Protein AF-A0A521VP36-F1 (afdb_monomer_lite)

Sequence (62 aa):
GVYAGGDIVTGAATVIEAMGAGRRAARNMKAYLGIRDADAAEAGPMIFGIDAREHNFVRVRA

pLDDT: mean 72.62, std 8.45, range [56.81, 86.81]

Foldseek 3Di:
DDFDAACVPVPPDDRVRRVVRVVVRVVVVCVVVVPDDLVPPPQADDDVNHRPVPPPDPPDDD

Structure (mmCIF, N/CA/C/O backbone):
data_AF-A0A521VP36-F1
#
_entry.id   AF-A0A521VP36-F1
#
loop_
_atom_site.group_PDB
_atom_site.id
_atom_site.type_symbol
_atom_site.label_atom_id
_atom_site.label_alt_id
_atom_site.label_comp_id
_atom_site.label_asym_id
_atom_site.label_entity_id
_atom_site.label_seq_id
_atom_site.pdbx_PDB_ins_code
_atom_site.Cartn_x
_atom_site.Cartn_y
_atom_site.Cartn_z
_atom_site.occupancy
_atom_site.B_iso_or_equiv
_atom_site.auth_seq_id
_atom_site.auth_comp_id
_atom_site.auth_asym_id
_atom_site.auth_atom_id
_atom_site.pdbx_PDB_model_num
ATOM 1 N N . GLY A 1 1 ? -4.305 -7.283 -10.836 1.00 64.94 1 GLY A N 1
ATOM 2 C CA . GLY A 1 1 ? -5.041 -7.539 -9.581 1.00 64.94 1 GLY A CA 1
ATOM 3 C C . GLY A 1 1 ? -5.417 -6.224 -8.924 1.00 64.94 1 GLY A C 1
ATOM 4 O O . GLY A 1 1 ? -4.768 -5.225 -9.207 1.00 64.94 1 GLY A O 1
ATOM 5 N N . VAL A 1 2 ? -6.460 -6.208 -8.091 1.00 70.31 2 VAL A N 1
ATOM 6 C CA . VAL A 1 2 ? -6.817 -5.044 -7.258 1.00 70.31 2 VAL A CA 1
ATOM 7 C C . VAL A 1 2 ? -6.044 -5.151 -5.943 1.00 70.31 2 VAL A C 1
ATOM 9 O O . VAL A 1 2 ? -6.051 -6.210 -5.320 1.00 70.31 2 VAL A O 1
ATOM 12 N N . TYR A 1 3 ? -5.365 -4.080 -5.533 1.00 74.88 3 TYR A N 1
ATOM 13 C CA . TYR A 1 3 ? -4.563 -4.038 -4.309 1.00 74.88 3 TYR A CA 1
ATOM 14 C C . TYR A 1 3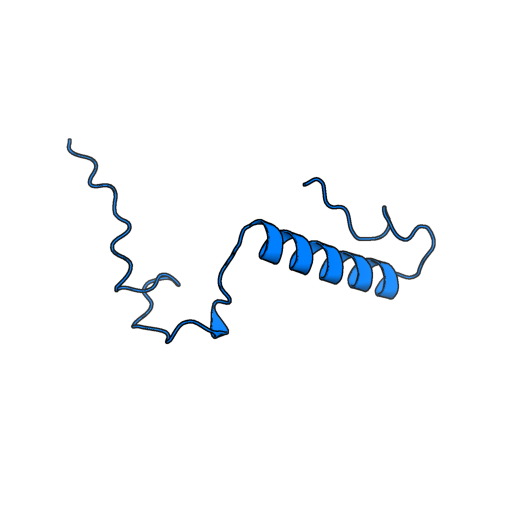 ? -4.965 -2.815 -3.482 1.00 74.88 3 TYR A C 1
ATOM 16 O O . TYR A 1 3 ? -5.087 -1.721 -4.026 1.00 74.88 3 TYR A O 1
ATOM 24 N N . ALA A 1 4 ? -5.129 -2.997 -2.174 1.00 70.88 4 ALA A N 1
ATOM 25 C CA . ALA A 1 4 ? -5.408 -1.927 -1.221 1.00 70.88 4 ALA A CA 1
ATOM 26 C C . ALA A 1 4 ? -4.398 -1.988 -0.063 1.00 70.88 4 ALA A C 1
ATOM 28 O O . ALA A 1 4 ? -3.886 -3.062 0.262 1.00 70.88 4 ALA A O 1
ATOM 29 N N . GLY A 1 5 ? -4.116 -0.846 0.567 1.00 75.12 5 GLY A N 1
ATOM 30 C CA . GLY A 1 5 ? -3.258 -0.732 1.751 1.00 75.12 5 GLY A CA 1
ATOM 31 C C . GLY A 1 5 ? -3.604 0.517 2.566 1.00 75.12 5 GLY A C 1
ATOM 32 O O . GLY A 1 5 ? -4.324 1.385 2.079 1.00 75.12 5 GLY A O 1
ATOM 33 N N . GLY A 1 6 ? -3.090 0.612 3.793 1.00 69.25 6 GLY A N 1
ATOM 34 C CA . GLY A 1 6 ? -3.411 1.708 4.715 1.00 69.25 6 GLY A CA 1
ATOM 35 C C . GLY A 1 6 ? -4.656 1.441 5.567 1.00 69.25 6 GLY A C 1
ATOM 36 O O . GLY A 1 6 ? -5.131 0.305 5.628 1.00 69.25 6 GLY A O 1
ATOM 37 N N . ASP A 1 7 ? -5.194 2.491 6.191 1.00 71.56 7 ASP A N 1
ATOM 38 C CA . ASP A 1 7 ? -6.318 2.427 7.144 1.00 71.56 7 ASP A CA 1
ATOM 39 C C . ASP A 1 7 ? -7.550 1.708 6.578 1.00 71.56 7 ASP A C 1
ATOM 41 O O . ASP A 1 7 ? -8.263 1.012 7.296 1.00 71.56 7 ASP A O 1
ATOM 45 N N . ILE A 1 8 ? -7.759 1.794 5.261 1.00 72.19 8 ILE A N 1
ATOM 46 C CA . ILE A 1 8 ? -8.876 1.139 4.571 1.00 72.19 8 ILE A CA 1
ATOM 47 C C . ILE A 1 8 ? -8.814 -0.397 4.621 1.00 72.19 8 ILE A C 1
ATOM 49 O O . ILE A 1 8 ? -9.821 -1.061 4.393 1.00 72.19 8 ILE A O 1
ATOM 53 N N . VAL A 1 9 ? -7.641 -0.965 4.919 1.00 71.62 9 VAL A N 1
ATOM 54 C CA . VAL A 1 9 ? -7.411 -2.418 5.013 1.00 71.62 9 VAL A CA 1
ATOM 55 C C . VAL A 1 9 ? -7.114 -2.858 6.444 1.00 71.62 9 VAL A C 1
ATOM 57 O O . VAL A 1 9 ? -7.337 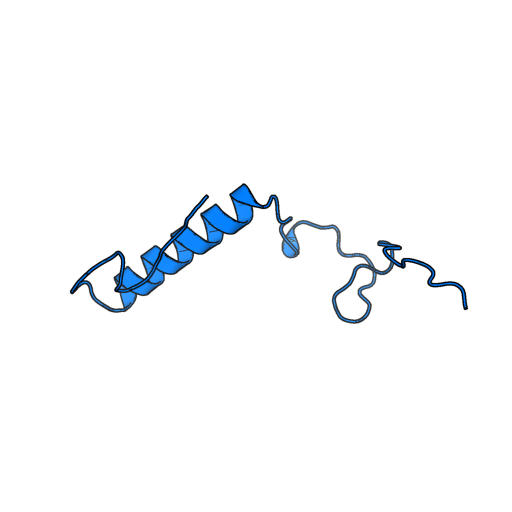-4.017 6.779 1.00 71.62 9 VAL A O 1
ATOM 60 N N . THR A 1 10 ? -6.604 -1.958 7.290 1.00 72.75 10 THR A N 1
ATOM 61 C CA . THR A 1 10 ? -6.225 -2.271 8.676 1.00 72.75 10 THR A CA 1
ATOM 62 C C . THR A 1 10 ? -7.257 -1.827 9.723 1.00 72.75 10 THR A C 1
ATOM 64 O O . THR A 1 10 ? -7.210 -2.318 10.846 1.00 72.75 10 THR A O 1
ATOM 67 N N . GLY A 1 11 ? -8.225 -0.966 9.389 1.00 72.00 11 GLY A N 1
ATOM 68 C CA . GLY A 1 11 ? -9.254 -0.489 10.325 1.00 72.00 11 GLY A CA 1
ATOM 69 C C . GLY A 1 11 ? -8.707 0.510 11.354 1.00 72.00 11 GLY A C 1
ATOM 70 O O . GLY A 1 11 ? -7.850 1.318 11.021 1.00 72.00 11 GLY A O 1
ATOM 71 N N . ALA A 1 12 ? -9.161 0.434 12.616 1.00 65.62 12 ALA A N 1
ATOM 72 C CA . ALA A 1 12 ? -8.687 1.275 13.737 1.00 65.62 12 ALA A CA 1
ATOM 73 C C . ALA A 1 12 ? -7.239 0.978 14.194 1.00 65.62 12 ALA A C 1
ATOM 75 O O . ALA A 1 12 ? -6.793 1.449 15.241 1.00 65.62 12 ALA A O 1
ATOM 76 N N . ALA A 1 13 ? -6.526 0.157 13.427 1.00 64.56 13 ALA A N 1
ATOM 77 C CA . ALA A 1 13 ? -5.116 -0.119 13.595 1.00 64.56 13 ALA A CA 1
ATOM 78 C C . ALA A 1 13 ? -4.302 1.177 13.524 1.00 64.56 13 ALA A C 1
ATOM 80 O O . ALA A 1 13 ? -4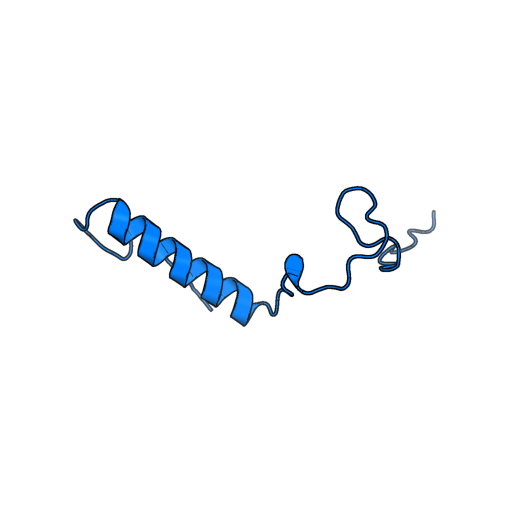.617 2.108 12.783 1.00 64.56 13 ALA A O 1
ATOM 81 N N . THR A 1 14 ? -3.241 1.237 14.316 1.00 75.25 14 THR A N 1
ATOM 82 C CA . THR A 1 14 ? -2.399 2.433 14.405 1.00 75.25 14 THR A CA 1
ATOM 83 C C . THR A 1 14 ? -1.762 2.766 13.051 1.00 75.25 14 THR A C 1
ATOM 85 O O . THR A 1 14 ? -1.532 1.886 12.219 1.00 75.25 14 THR A O 1
ATOM 88 N N . VAL A 1 15 ? -1.382 4.033 12.843 1.00 71.19 15 VAL A N 1
ATOM 89 C CA . VAL A 1 15 ? -0.753 4.514 11.592 1.00 71.19 15 VAL A CA 1
ATOM 90 C C . VAL A 1 15 ? 0.443 3.645 11.157 1.00 71.19 15 VAL A C 1
ATOM 92 O O . VAL A 1 15 ? 0.695 3.459 9.966 1.00 71.19 15 VAL A O 1
ATOM 95 N N . ILE A 1 16 ? 1.170 3.052 12.108 1.00 75.06 16 ILE A N 1
ATOM 96 C CA . ILE A 1 16 ? 2.313 2.166 11.841 1.00 75.06 16 ILE A CA 1
ATOM 97 C C . ILE A 1 16 ? 1.878 0.888 11.107 1.00 75.06 16 ILE A C 1
ATOM 99 O O . ILE A 1 16 ? 2.560 0.433 10.182 1.00 75.06 16 ILE A O 1
ATOM 103 N N . GLU A 1 17 ? 0.739 0.317 11.486 1.00 77.44 17 GLU A N 1
ATOM 104 C CA . GLU A 1 17 ? 0.186 -0.896 10.882 1.00 77.44 17 GLU A CA 1
ATOM 105 C C . GLU A 1 17 ? -0.351 -0.614 9.479 1.00 77.44 17 GLU A C 1
ATOM 107 O O . GLU A 1 17 ? -0.061 -1.369 8.545 1.00 77.44 17 GLU A O 1
ATOM 112 N N . ALA A 1 18 ? -1.019 0.526 9.300 1.00 79.81 18 ALA A N 1
ATOM 113 C CA . ALA A 1 18 ? -1.471 1.022 8.005 1.00 79.81 18 ALA A CA 1
ATOM 114 C C . ALA A 1 18 ? -0.300 1.242 7.032 1.00 79.81 18 ALA A C 1
ATOM 116 O O . ALA A 1 18 ? -0.323 0.765 5.891 1.00 79.81 18 ALA A O 1
ATOM 117 N N . MET A 1 19 ? 0.786 1.872 7.497 1.00 81.31 19 MET A N 1
ATOM 118 C CA . MET A 1 19 ? 2.023 1.999 6.720 1.00 81.31 19 MET A CA 1
ATOM 119 C C . MET A 1 19 ? 2.633 0.628 6.385 1.00 81.31 19 MET A C 1
ATOM 121 O O . MET A 1 19 ? 3.132 0.413 5.277 1.00 81.31 19 MET A O 1
ATOM 125 N N . GLY A 1 20 ? 2.585 -0.327 7.320 1.00 83.88 20 GLY A N 1
ATOM 126 C CA . GLY A 1 20 ? 3.023 -1.706 7.101 1.00 83.88 20 GLY A CA 1
ATOM 127 C C . GLY A 1 20 ? 2.224 -2.422 6.008 1.00 83.88 20 GLY A C 1
ATOM 128 O O . GLY A 1 20 ? 2.818 -3.065 5.136 1.00 83.88 20 GLY A O 1
ATOM 129 N N . ALA A 1 21 ? 0.898 -2.276 6.014 1.00 84.81 21 ALA A N 1
ATOM 130 C CA . ALA A 1 21 ? 0.008 -2.799 4.982 1.00 84.81 21 ALA A CA 1
ATOM 131 C C . ALA A 1 21 ? 0.271 -2.140 3.618 1.00 84.81 21 ALA A C 1
ATOM 133 O O . ALA A 1 21 ? 0.395 -2.844 2.615 1.00 84.81 21 ALA A O 1
ATOM 134 N N . GLY A 1 22 ? 0.475 -0.819 3.587 1.00 84.56 22 GLY A N 1
ATOM 135 C CA . GLY A 1 22 ? 0.859 -0.082 2.378 1.00 84.56 22 GLY A CA 1
ATOM 136 C C . GLY A 1 22 ? 2.149 -0.612 1.739 1.00 84.56 22 GLY A C 1
ATOM 137 O O . GLY A 1 22 ? 2.180 -0.901 0.543 1.00 84.56 22 GLY A O 1
ATOM 138 N N . ARG A 1 23 ? 3.198 -0.861 2.539 1.00 86.81 23 ARG A N 1
ATOM 139 C CA . ARG A 1 23 ? 4.461 -1.443 2.038 1.00 86.81 23 ARG A CA 1
ATOM 140 C C . ARG A 1 23 ? 4.292 -2.853 1.467 1.00 86.81 23 ARG A C 1
ATOM 142 O O . ARG A 1 23 ? 4.993 -3.229 0.528 1.00 86.81 23 ARG A O 1
ATOM 149 N N . ARG A 1 24 ? 3.399 -3.671 2.033 1.00 86.62 24 ARG A N 1
ATOM 150 C CA . ARG A 1 24 ? 3.091 -5.008 1.487 1.00 86.62 24 ARG A CA 1
ATOM 151 C C . ARG A 1 24 ? 2.344 -4.898 0.158 1.00 86.62 24 ARG A C 1
ATOM 153 O O . ARG A 1 24 ? 2.731 -5.574 -0.791 1.00 86.62 24 ARG A O 1
ATOM 160 N N . ALA A 1 25 ? 1.353 -4.012 0.069 1.00 86.25 25 ALA A N 1
ATOM 161 C CA . ALA A 1 25 ? 0.618 -3.761 -1.168 1.00 86.25 25 ALA A CA 1
ATOM 162 C C . ALA A 1 25 ? 1.552 -3.296 -2.299 1.00 86.25 25 ALA A C 1
ATOM 164 O O . ALA A 1 25 ? 1.530 -3.880 -3.379 1.00 86.25 25 ALA A O 1
ATOM 165 N N . ALA A 1 26 ? 2.445 -2.339 -2.026 1.00 85.94 26 ALA A N 1
ATOM 166 C CA . ALA A 1 26 ? 3.412 -1.842 -3.007 1.00 85.94 26 ALA A CA 1
ATOM 167 C C . ALA A 1 26 ? 4.350 -2.944 -3.535 1.00 85.94 26 ALA A C 1
ATOM 169 O O . ALA A 1 26 ? 4.577 -3.042 -4.740 1.00 85.94 26 ALA A O 1
ATOM 170 N N . ARG A 1 27 ? 4.851 -3.828 -2.658 1.00 85.75 27 ARG A N 1
ATOM 171 C CA . ARG A 1 27 ? 5.685 -4.973 -3.074 1.00 85.75 27 ARG A CA 1
ATOM 172 C C . ARG A 1 27 ? 4.931 -5.953 -3.969 1.00 85.75 27 ARG A C 1
ATOM 174 O O . ARG A 1 27 ? 5.489 -6.419 -4.956 1.00 85.75 27 ARG A O 1
ATOM 181 N N . ASN A 1 28 ? 3.664 -6.223 -3.665 1.00 86.25 28 ASN A N 1
ATOM 182 C CA . ASN A 1 28 ? 2.834 -7.100 -4.488 1.00 86.25 28 ASN A CA 1
ATOM 183 C C . ASN A 1 28 ? 2.502 -6.474 -5.848 1.00 86.25 28 ASN A C 1
ATOM 185 O O . ASN A 1 28 ? 2.531 -7.176 -6.854 1.00 86.25 28 ASN A O 1
ATOM 189 N N . MET A 1 29 ? 2.241 -5.163 -5.898 1.00 84.12 29 MET A N 1
ATOM 190 C CA . MET A 1 29 ? 2.062 -4.438 -7.162 1.00 84.12 29 MET A CA 1
ATOM 191 C C . MET A 1 29 ? 3.328 -4.512 -8.017 1.00 84.12 29 MET A C 1
ATOM 193 O O . MET A 1 29 ? 3.253 -4.823 -9.201 1.00 84.12 29 MET A O 1
ATOM 197 N N . LYS A 1 30 ? 4.494 -4.286 -7.406 1.00 84.56 30 LYS A N 1
ATOM 198 C CA . LYS A 1 30 ? 5.791 -4.385 -8.076 1.00 84.56 30 LYS A CA 1
ATOM 199 C C . LYS A 1 30 ? 6.033 -5.781 -8.657 1.00 84.56 30 LYS A C 1
ATOM 201 O O . LYS A 1 30 ? 6.412 -5.892 -9.818 1.00 84.56 30 LYS A O 1
ATOM 206 N N . ALA A 1 31 ? 5.762 -6.829 -7.876 1.00 83.38 31 ALA A N 1
ATOM 207 C CA . ALA A 1 31 ? 5.887 -8.217 -8.318 1.00 83.38 31 ALA A CA 1
ATOM 208 C C . ALA A 1 31 ? 4.903 -8.555 -9.449 1.00 83.38 31 ALA A C 1
ATOM 210 O O . ALA A 1 31 ? 5.285 -9.189 -10.426 1.00 83.38 31 ALA A O 1
ATOM 211 N N . TYR A 1 32 ? 3.656 -8.090 -9.345 1.00 81.62 32 TYR A N 1
ATOM 212 C CA . TYR A 1 32 ? 2.635 -8.301 -10.372 1.00 81.62 32 TYR A CA 1
ATOM 213 C C . TYR A 1 32 ? 2.976 -7.609 -11.696 1.00 81.62 32 TYR A C 1
ATOM 215 O O . TYR A 1 32 ? 2.735 -8.169 -12.760 1.00 81.62 32 TYR A O 1
ATOM 223 N N . LEU A 1 33 ? 3.539 -6.401 -11.635 1.00 81.88 33 LEU A N 1
ATOM 224 C CA . LEU A 1 33 ? 3.944 -5.632 -12.813 1.00 81.88 33 LEU A CA 1
ATOM 225 C C . LEU A 1 33 ? 5.319 -6.044 -13.359 1.00 81.88 33 LEU A C 1
ATOM 227 O O . LEU A 1 33 ? 5.720 -5.548 -14.407 1.00 81.88 33 LEU A O 1
ATOM 231 N N . GLY A 1 34 ? 6.054 -6.917 -12.661 1.00 79.38 34 GLY A N 1
ATOM 232 C CA . GLY A 1 34 ? 7.404 -7.321 -13.057 1.00 79.38 34 GLY A CA 1
ATOM 233 C C . GLY A 1 34 ? 8.399 -6.156 -13.100 1.00 79.38 34 GLY A C 1
ATOM 234 O O . GLY A 1 34 ? 9.367 -6.208 -13.856 1.00 79.38 34 GLY A O 1
ATOM 235 N N . ILE A 1 35 ? 8.160 -5.093 -12.320 1.00 77.88 35 ILE A N 1
ATOM 236 C CA . ILE A 1 35 ? 9.038 -3.918 -12.288 1.00 77.88 35 ILE A CA 1
ATOM 237 C C . ILE A 1 35 ? 10.378 -4.348 -11.695 1.00 77.88 35 ILE A C 1
ATOM 239 O O . ILE A 1 35 ? 10.450 -4.773 -10.537 1.00 77.88 35 ILE A O 1
ATOM 243 N N . ARG A 1 36 ? 11.434 -4.237 -12.505 1.00 69.69 36 ARG A N 1
ATOM 244 C CA . ARG A 1 36 ? 12.804 -4.530 -12.086 1.00 69.69 36 ARG A CA 1
ATOM 245 C C . ARG A 1 36 ? 13.211 -3.608 -10.944 1.00 69.69 36 ARG A C 1
ATOM 247 O O . ARG A 1 36 ? 12.851 -2.434 -10.910 1.00 69.69 36 ARG A O 1
ATOM 254 N N . ASP A 1 37 ? 13.967 -4.163 -10.007 1.00 67.62 37 ASP A N 1
ATOM 255 C CA . ASP A 1 37 ? 14.656 -3.366 -9.005 1.00 67.62 37 ASP A CA 1
ATOM 256 C C . ASP A 1 37 ? 15.640 -2.428 -9.703 1.00 67.62 37 ASP A C 1
ATOM 258 O O . ASP A 1 37 ? 16.547 -2.893 -10.392 1.00 67.62 37 ASP A O 1
ATOM 262 N N . ALA A 1 38 ? 15.449 -1.117 -9.526 1.00 63.25 38 ALA A N 1
ATOM 263 C CA . ALA A 1 38 ? 16.375 -0.103 -10.030 1.00 63.25 38 ALA A CA 1
ATOM 264 C C . ALA A 1 38 ? 17.792 -0.326 -9.474 1.00 63.25 38 ALA A C 1
ATOM 266 O O . ALA A 1 38 ? 18.772 -0.106 -10.175 1.00 63.25 38 ALA A O 1
ATOM 267 N N . ASP A 1 39 ? 17.877 -0.866 -8.255 1.00 62.88 39 ASP A N 1
ATOM 268 C CA . ASP A 1 39 ? 19.129 -1.161 -7.558 1.00 62.88 39 ASP A CA 1
ATOM 269 C C . ASP A 1 39 ? 19.805 -2.461 -8.042 1.00 62.88 39 ASP A C 1
ATOM 271 O O . ASP A 1 39 ? 20.954 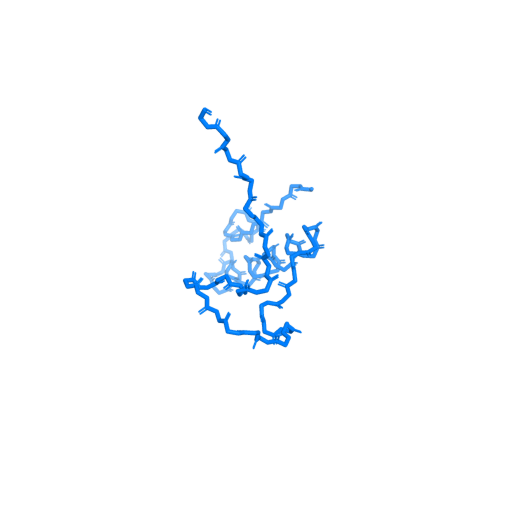-2.722 -7.698 1.00 62.88 39 ASP A O 1
ATOM 275 N N . ALA A 1 40 ? 19.097 -3.297 -8.817 1.00 58.50 40 ALA A N 1
ATOM 276 C CA . ALA A 1 40 ? 19.593 -4.585 -9.318 1.00 58.50 40 ALA A CA 1
ATOM 277 C C . ALA A 1 40 ? 20.030 -4.540 -10.792 1.00 58.50 40 ALA A C 1
ATOM 279 O O . ALA A 1 40 ? 20.562 -5.526 -11.307 1.00 58.50 40 ALA A O 1
ATOM 280 N N . ALA A 1 41 ? 19.789 -3.429 -11.491 1.00 58.47 41 ALA A N 1
ATOM 281 C CA . ALA A 1 41 ? 20.372 -3.205 -12.803 1.00 58.47 41 ALA A CA 1
ATOM 282 C C . ALA A 1 41 ? 21.812 -2.714 -12.614 1.00 58.47 41 ALA A C 1
ATOM 284 O O . ALA A 1 41 ? 22.040 -1.743 -11.902 1.00 58.47 41 ALA A O 1
ATOM 285 N N . GLU A 1 42 ? 22.775 -3.370 -13.265 1.00 62.50 42 GLU A N 1
ATOM 286 C CA . GLU A 1 42 ? 24.125 -2.839 -13.487 1.00 62.50 42 GLU A CA 1
ATOM 287 C C . GLU A 1 42 ? 23.988 -1.451 -14.128 1.00 62.50 42 GLU A C 1
ATOM 289 O O . GLU A 1 42 ? 23.805 -1.350 -15.344 1.00 62.50 42 GLU A O 1
ATOM 294 N N . ALA A 1 43 ? 23.958 -0.399 -13.305 1.00 60.03 43 ALA A N 1
ATOM 295 C CA . ALA A 1 43 ? 23.545 0.934 -13.710 1.00 60.03 43 ALA A CA 1
ATOM 296 C C . ALA A 1 43 ? 24.535 1.478 -14.742 1.00 60.03 43 ALA A C 1
ATOM 298 O O . ALA A 1 43 ? 25.677 1.817 -14.429 1.00 60.03 43 ALA A O 1
ATOM 299 N N . GLY A 1 44 ? 24.096 1.536 -15.998 1.00 66.88 44 GLY A N 1
ATOM 300 C CA . GLY A 1 44 ? 24.817 2.245 -17.041 1.00 66.88 44 GLY A CA 1
ATOM 301 C C . GLY A 1 44 ? 24.779 3.749 -16.774 1.00 66.88 44 GLY A C 1
ATOM 302 O O . GLY A 1 44 ? 24.125 4.202 -15.834 1.00 66.88 44 GLY A O 1
ATOM 303 N N . PRO A 1 45 ? 25.456 4.564 -17.594 1.00 74.56 45 PRO A N 1
ATOM 304 C CA . PRO A 1 45 ? 25.320 6.011 -17.502 1.00 74.56 45 PRO A CA 1
ATOM 305 C C . PRO A 1 45 ? 23.838 6.403 -17.609 1.00 74.56 45 PRO A C 1
ATOM 307 O O . PRO A 1 45 ? 23.181 6.114 -18.606 1.00 74.56 45 PRO A O 1
ATOM 310 N N . MET A 1 46 ? 23.312 7.029 -16.557 1.00 72.31 46 MET A N 1
ATOM 311 C CA . MET A 1 46 ? 21.911 7.439 -16.467 1.00 72.31 46 MET A CA 1
ATOM 312 C C . MET A 1 46 ? 21.753 8.867 -16.991 1.00 72.31 46 MET A C 1
ATOM 314 O O . MET A 1 46 ? 22.455 9.775 -16.545 1.00 72.31 46 MET A O 1
ATOM 318 N N . ILE A 1 47 ? 20.797 9.092 -17.890 1.00 75.12 47 ILE A N 1
ATOM 319 C CA . ILE A 1 47 ? 20.387 10.427 -18.336 1.00 75.12 47 ILE A CA 1
ATOM 320 C C . ILE A 1 47 ? 18.978 10.666 -17.795 1.00 75.12 47 ILE A C 1
ATOM 322 O O . ILE A 1 47 ? 18.046 9.957 -18.161 1.00 75.12 47 ILE A O 1
ATOM 326 N N . PHE A 1 48 ? 18.820 11.633 -16.885 1.00 71.56 48 PHE A N 1
ATOM 327 C CA . PHE A 1 48 ? 17.537 11.927 -16.222 1.00 71.56 48 PHE A CA 1
ATOM 328 C C . PHE A 1 48 ? 16.859 10.698 -15.568 1.00 71.56 48 PHE A C 1
ATOM 330 O O . PHE A 1 48 ? 15.636 10.612 -15.525 1.00 71.56 48 PHE A O 1
ATOM 337 N N . GLY A 1 49 ? 17.647 9.745 -15.051 1.00 67.19 49 GLY A N 1
ATOM 338 C CA . GLY A 1 49 ? 17.134 8.525 -14.407 1.00 67.19 49 GLY A CA 1
ATOM 339 C C . GLY A 1 49 ? 16.748 7.393 -15.367 1.00 67.19 49 GLY A C 1
ATOM 340 O O . GLY A 1 49 ? 16.155 6.413 -14.929 1.00 67.19 49 GLY A O 1
ATOM 341 N N . ILE A 1 50 ? 17.083 7.520 -16.654 1.00 72.50 50 ILE A N 1
ATOM 342 C CA . ILE A 1 50 ? 16.903 6.491 -17.686 1.00 72.50 50 ILE A CA 1
ATOM 343 C C . ILE A 1 50 ? 18.280 5.939 -18.065 1.00 72.50 50 ILE A C 1
ATOM 345 O O . ILE A 1 50 ? 19.214 6.723 -18.260 1.00 72.50 50 ILE A O 1
ATOM 349 N N . ASP A 1 51 ? 18.417 4.615 -18.194 1.00 72.00 51 ASP A N 1
ATOM 350 C CA . ASP A 1 51 ? 19.671 4.006 -18.654 1.00 72.00 51 ASP A CA 1
ATOM 351 C C . ASP A 1 51 ? 19.934 4.436 -20.101 1.00 72.00 51 ASP A C 1
ATOM 353 O O . ASP A 1 51 ? 19.124 4.181 -20.991 1.00 72.00 51 ASP A O 1
ATOM 357 N N . ALA A 1 52 ? 21.067 5.092 -20.362 1.00 71.75 52 ALA A N 1
ATOM 358 C CA . ALA A 1 52 ? 21.390 5.598 -21.695 1.00 71.75 52 ALA A CA 1
ATOM 359 C C . ALA A 1 52 ? 21.547 4.493 -22.759 1.00 71.75 52 ALA A C 1
ATOM 361 O O . ALA A 1 52 ? 21.598 4.802 -23.949 1.00 71.75 52 ALA A O 1
ATOM 362 N N .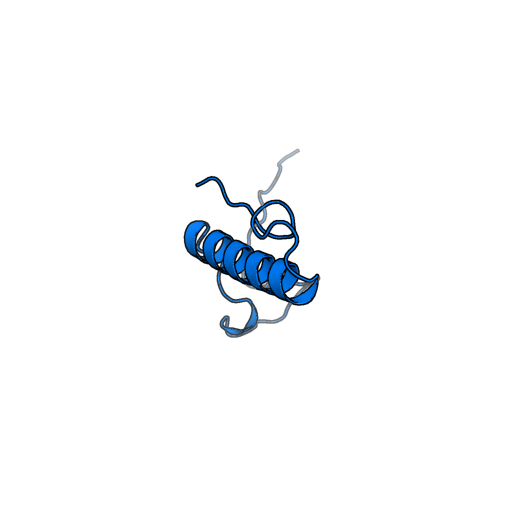 ARG A 1 53 ? 21.628 3.216 -22.356 1.00 69.38 53 ARG A N 1
ATOM 363 C CA . ARG A 1 53 ? 21.631 2.048 -23.253 1.00 69.38 53 ARG A CA 1
ATOM 364 C C . ARG A 1 53 ? 20.215 1.584 -23.609 1.00 69.38 53 ARG A C 1
ATOM 366 O O . ARG A 1 53 ? 20.044 0.858 -24.588 1.00 69.38 53 ARG A O 1
ATOM 373 N N . GLU A 1 54 ? 19.196 1.995 -22.854 1.00 67.69 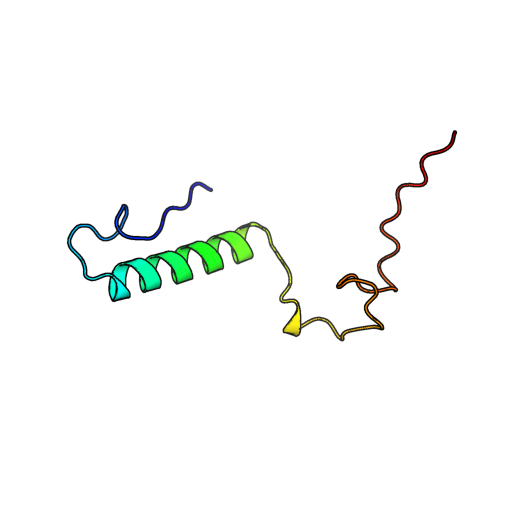54 GLU A N 1
ATOM 374 C CA . GLU A 1 54 ? 17.793 1.754 -23.184 1.00 67.69 54 GLU A CA 1
ATOM 375 C C . GLU A 1 54 ? 17.336 2.758 -24.254 1.00 67.69 54 GLU A C 1
ATOM 377 O O . GLU A 1 54 ? 16.815 3.840 -23.987 1.00 67.69 54 GLU A O 1
ATOM 382 N N . HIS A 1 55 ? 17.536 2.390 -25.520 1.00 62.91 55 HIS A N 1
ATOM 383 C CA . HIS A 1 55 ? 17.077 3.146 -26.686 1.00 62.91 55 HIS A CA 1
ATOM 384 C C . HIS A 1 55 ? 15.553 3.009 -26.886 1.00 62.91 55 HIS A C 1
ATOM 386 O O . HIS A 1 55 ? 15.090 2.444 -27.874 1.00 62.91 55 HIS A O 1
ATOM 392 N N . ASN A 1 56 ? 14.750 3.518 -25.948 1.00 59.91 56 ASN A N 1
ATOM 393 C CA . ASN A 1 56 ? 13.283 3.440 -25.991 1.00 59.91 56 ASN A CA 1
ATOM 394 C C . ASN A 1 56 ? 12.636 4.641 -26.712 1.00 59.91 56 ASN A C 1
ATOM 396 O O . ASN A 1 56 ? 11.600 5.161 -26.301 1.00 59.91 56 ASN A O 1
ATOM 400 N N . PHE A 1 57 ? 13.274 5.149 -27.770 1.00 64.25 57 PHE A N 1
ATOM 401 C CA . PHE A 1 57 ? 12.744 6.274 -28.538 1.00 64.25 57 PHE A CA 1
ATOM 402 C C . PHE A 1 57 ? 11.899 5.781 -29.714 1.00 64.25 57 PHE A C 1
ATOM 404 O O . PHE A 1 57 ? 12.408 5.325 -30.738 1.00 64.25 57 PHE A O 1
ATOM 411 N N . VAL A 1 58 ? 10.579 5.942 -29.600 1.00 65.12 58 VAL A N 1
ATOM 412 C CA . VAL A 1 58 ? 9.696 5.936 -30.769 1.00 65.12 58 VAL A CA 1
ATOM 413 C C . VAL A 1 58 ? 10.047 7.166 -31.602 1.00 65.12 58 VAL A C 1
ATOM 415 O O . VAL A 1 58 ? 9.764 8.302 -31.225 1.00 65.12 58 VAL A O 1
ATOM 418 N N . ARG A 1 59 ? 10.707 6.944 -32.741 1.00 61.12 59 ARG A N 1
ATOM 419 C CA . ARG A 1 59 ? 11.022 7.995 -33.710 1.00 61.12 59 ARG A CA 1
ATOM 420 C C . ARG A 1 59 ? 9.725 8.459 -34.370 1.00 61.12 59 ARG A C 1
ATOM 422 O O . ARG A 1 59 ? 9.296 7.879 -35.364 1.00 61.12 59 ARG A O 1
ATOM 429 N N . VAL A 1 60 ? 9.106 9.499 -33.822 1.00 67.00 60 VAL A N 1
ATOM 430 C CA . VAL A 1 60 ? 7.995 10.190 -34.482 1.00 67.00 60 VAL A CA 1
ATOM 431 C C . VAL A 1 60 ? 8.566 10.884 -35.719 1.00 67.00 60 VAL A C 1
ATOM 433 O O . VAL A 1 60 ? 9.410 11.772 -35.609 1.00 67.00 60 VAL A O 1
ATOM 436 N N . ARG A 1 61 ? 8.178 10.409 -36.906 1.00 56.81 61 ARG A N 1
ATOM 437 C CA . ARG A 1 61 ? 8.471 11.096 -38.169 1.00 56.81 61 ARG A CA 1
ATOM 438 C C . ARG A 1 61 ? 7.441 12.210 -38.353 1.00 56.81 61 ARG A C 1
ATOM 440 O O . ARG A 1 61 ? 6.250 11.944 -38.204 1.00 56.81 61 ARG A O 1
ATOM 447 N N . ALA A 1 62 ? 7.929 13.415 -38.637 1.00 62.31 62 ALA A N 1
ATOM 448 C CA . ALA A 1 62 ? 7.136 14.489 -39.226 1.00 62.31 62 ALA A CA 1
ATOM 449 C C . ALA A 1 62 ? 6.891 14.204 -40.714 1.00 62.31 62 ALA A C 1
ATOM 451 O O . ALA A 1 62 ? 7.761 13.530 -41.322 1.00 62.31 62 ALA A O 1
#

Radius of gyration: 17.88 Å; chains: 1; bounding box: 35×23×54 Å

Secondary structure (DSSP, 8-state):
-----SHHHHTT--HHHHHHHHHHHHHHHHHHHTPPPGGGS----EETTEETT---------